Protein AF-A0A245ZJE8-F1 (afdb_monomer_lite)

Structure (mmCIF, N/CA/C/O backbone):
data_AF-A0A245ZJE8-F1
#
_entry.id   AF-A0A245ZJE8-F1
#
loop_
_atom_site.group_PDB
_atom_site.id
_atom_site.type_symbol
_atom_site.label_atom_id
_atom_site.label_alt_id
_atom_site.label_comp_id
_atom_site.label_asym_id
_atom_site.label_entity_id
_atom_site.label_seq_id
_atom_site.pdbx_PDB_ins_code
_atom_site.Cartn_x
_atom_site.Cartn_y
_atom_site.Cartn_z
_atom_site.occupancy
_atom_site.B_iso_or_equiv
_atom_site.auth_seq_id
_atom_site.auth_comp_id
_atom_site.auth_asym_id
_atom_site.auth_atom_id
_atom_site.pdbx_PDB_model_num
ATOM 1 N N . MET A 1 1 ? 2.100 -0.373 14.073 1.00 80.75 1 MET A N 1
ATOM 2 C CA . MET A 1 1 ? 2.175 0.826 13.210 1.00 80.75 1 MET A CA 1
ATOM 3 C C . MET A 1 1 ? 0.940 1.628 13.507 1.00 80.75 1 MET A C 1
ATOM 5 O O . MET A 1 1 ? -0.120 1.016 13.601 1.00 80.75 1 MET A O 1
ATOM 9 N N . ASP A 1 2 ? 1.077 2.931 13.706 1.00 94.38 2 ASP A N 1
ATOM 10 C CA . ASP A 1 2 ? -0.098 3.786 13.804 1.00 94.38 2 ASP A CA 1
ATOM 11 C C . ASP A 1 2 ? -0.781 3.932 12.435 1.00 94.38 2 ASP A C 1
ATOM 13 O O . ASP A 1 2 ? -0.311 3.434 11.403 1.00 94.38 2 ASP A O 1
ATOM 17 N N . LEU A 1 3 ? -1.932 4.594 12.449 1.00 94.62 3 LEU A N 1
ATOM 18 C CA . LEU A 1 3 ? -2.743 4.789 11.261 1.00 94.62 3 LEU A CA 1
ATOM 19 C C . LEU A 1 3 ? -2.047 5.683 10.217 1.00 94.62 3 LEU A C 1
ATOM 21 O O . LEU A 1 3 ? -2.198 5.441 9.020 1.00 94.62 3 LEU A O 1
ATOM 25 N N . ASN A 1 4 ? -1.241 6.658 10.647 1.00 96.62 4 ASN A N 1
ATOM 26 C CA . ASN A 1 4 ? -0.535 7.575 9.750 1.00 96.62 4 ASN A CA 1
ATOM 27 C C . ASN A 1 4 ? 0.547 6.845 8.953 1.00 96.62 4 ASN A C 1
ATOM 29 O O . ASN A 1 4 ? 0.616 6.975 7.732 1.00 96.62 4 ASN A O 1
ATOM 33 N N . GLU A 1 5 ? 1.344 6.018 9.621 1.00 97.69 5 GLU A N 1
ATOM 34 C CA . GLU A 1 5 ? 2.378 5.209 8.982 1.00 97.69 5 GLU A CA 1
ATOM 35 C C . GLU A 1 5 ? 1.763 4.171 8.024 1.00 97.69 5 GLU A C 1
ATOM 37 O O . GLU A 1 5 ? 2.300 3.918 6.942 1.00 97.69 5 GLU A O 1
ATOM 42 N N . LEU A 1 6 ? 0.602 3.596 8.366 1.00 98.00 6 LEU A N 1
ATOM 43 C CA . LEU A 1 6 ? -0.127 2.709 7.452 1.00 98.00 6 LEU A CA 1
ATOM 44 C C . LEU A 1 6 ? -0.575 3.438 6.176 1.00 98.00 6 LEU A C 1
ATOM 46 O O . LEU A 1 6 ? -0.385 2.903 5.079 1.00 98.00 6 LEU A O 1
ATOM 50 N N . PHE A 1 7 ? -1.122 4.651 6.297 1.00 98.06 7 PHE A N 1
ATOM 51 C CA . PHE A 1 7 ? -1.493 5.474 5.141 1.00 98.06 7 PHE A CA 1
ATOM 52 C C . PHE A 1 7 ? -0.280 5.862 4.296 1.00 98.06 7 PHE A C 1
ATOM 54 O O . PHE A 1 7 ? -0.315 5.712 3.072 1.00 98.06 7 PHE A O 1
ATOM 61 N N . PHE A 1 8 ? 0.811 6.283 4.938 1.00 98.44 8 PHE A N 1
ATOM 62 C CA . PHE A 1 8 ? 2.049 6.632 4.250 1.00 98.44 8 PHE A CA 1
ATOM 63 C C . PHE A 1 8 ? 2.564 5.459 3.404 1.00 98.44 8 PHE A C 1
ATOM 65 O O . PHE A 1 8 ? 2.792 5.601 2.198 1.00 98.44 8 PHE A O 1
ATOM 72 N N . ARG A 1 9 ? 2.666 4.257 3.985 1.00 98.19 9 ARG A N 1
ATOM 73 C CA . ARG A 1 9 ? 3.133 3.072 3.246 1.00 98.19 9 ARG A CA 1
ATOM 74 C C . ARG A 1 9 ? 2.173 2.606 2.161 1.00 98.19 9 ARG A C 1
ATOM 76 O O . ARG A 1 9 ? 2.635 2.127 1.118 1.00 98.19 9 ARG A O 1
ATOM 83 N N . HIS A 1 10 ? 0.868 2.745 2.379 1.00 98.44 10 HIS A N 1
ATOM 84 C CA . HIS A 1 10 ? -0.134 2.472 1.355 1.00 98.44 10 HIS A CA 1
ATOM 85 C C . HIS A 1 10 ? 0.086 3.369 0.129 1.00 98.44 10 HIS A C 1
ATOM 87 O O . HIS A 1 10 ? 0.245 2.857 -0.982 1.00 98.44 10 HIS A O 1
ATOM 93 N N . GLN A 1 11 ? 0.207 4.684 0.335 1.00 98.50 11 GLN A N 1
ATOM 94 C CA . GLN A 1 11 ? 0.432 5.647 -0.743 1.00 98.50 11 GLN A CA 1
ATOM 95 C C . GLN A 1 11 ? 1.752 5.389 -1.480 1.00 98.50 11 GLN A C 1
ATOM 97 O O . GLN A 1 11 ? 1.769 5.342 -2.710 1.00 98.50 11 GLN A O 1
ATOM 102 N N . ILE A 1 12 ? 2.850 5.153 -0.755 1.00 98.44 12 ILE A N 1
ATOM 103 C CA . ILE A 1 12 ? 4.144 4.822 -1.375 1.00 98.44 12 ILE A CA 1
ATOM 104 C C . ILE A 1 12 ? 4.042 3.555 -2.233 1.00 98.44 12 ILE A C 1
ATOM 106 O O . ILE A 1 12 ? 4.606 3.503 -3.326 1.00 98.44 12 ILE A O 1
ATOM 110 N N . SER A 1 13 ? 3.310 2.540 -1.772 1.00 98.00 13 SER A N 1
ATOM 111 C CA . SER A 1 13 ? 3.128 1.296 -2.530 1.00 98.00 13 SER A CA 1
ATOM 112 C C . SER A 1 13 ? 2.325 1.522 -3.814 1.00 98.00 13 SER A C 1
ATOM 114 O O . SER A 1 13 ? 2.691 0.977 -4.852 1.00 98.00 13 SER A O 1
ATOM 116 N N . LEU A 1 14 ? 1.302 2.384 -3.789 1.00 98.56 14 LEU A N 1
ATOM 117 C CA . LEU A 1 14 ? 0.561 2.777 -4.994 1.00 98.56 14 LEU A CA 1
ATOM 118 C C . LEU A 1 14 ? 1.432 3.545 -5.994 1.00 98.56 14 LEU A C 1
ATOM 120 O O . LEU A 1 14 ? 1.413 3.231 -7.183 1.00 98.56 14 LEU A O 1
ATOM 124 N N . VAL A 1 15 ? 2.234 4.504 -5.522 1.00 98.50 15 VAL A N 1
ATOM 125 C CA . VAL A 1 15 ? 3.164 5.265 -6.377 1.00 98.50 15 VAL A CA 1
ATOM 126 C C . VAL A 1 15 ? 4.206 4.339 -7.009 1.00 98.50 15 VAL A C 1
ATOM 128 O O . VAL A 1 15 ? 4.503 4.438 -8.196 1.00 98.50 15 VAL A O 1
ATOM 131 N N . ARG A 1 16 ? 4.738 3.378 -6.250 1.00 98.06 16 ARG A N 1
ATOM 132 C CA . ARG A 1 16 ? 5.665 2.377 -6.798 1.00 98.06 16 ARG A CA 1
ATOM 133 C C . ARG A 1 16 ? 4.981 1.455 -7.804 1.00 98.06 16 ARG A C 1
ATOM 135 O O . ARG A 1 16 ? 5.581 1.116 -8.817 1.00 98.06 16 ARG A O 1
ATOM 142 N N . ALA A 1 17 ? 3.725 1.085 -7.567 1.00 98.06 17 ALA A N 1
ATOM 143 C CA . ALA A 1 17 ?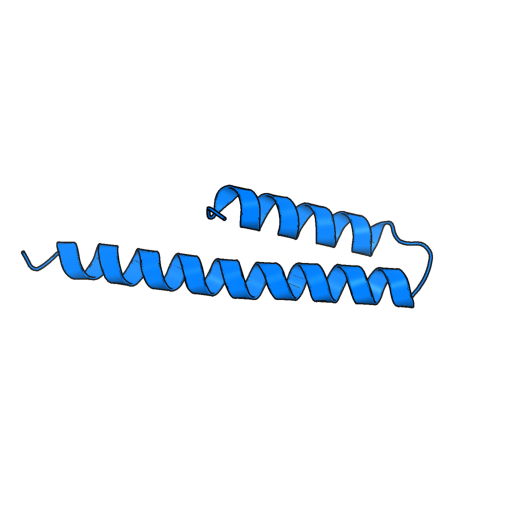 2.947 0.294 -8.513 1.00 98.06 17 ALA A CA 1
ATOM 144 C C . ALA A 1 17 ? 2.653 1.035 -9.825 1.00 98.06 17 ALA A C 1
ATOM 146 O O . ALA A 1 17 ? 2.541 0.382 -10.859 1.00 98.06 17 ALA A O 1
ATOM 147 N N . SER A 1 18 ? 2.508 2.363 -9.814 1.00 97.38 18 SER A N 1
ATOM 148 C CA . SER A 1 18 ? 2.328 3.139 -11.048 1.00 97.38 18 SER A CA 1
ATOM 149 C C . SER A 1 18 ? 3.649 3.389 -11.778 1.00 97.38 18 SER A C 1
ATOM 151 O O . SER A 1 18 ? 3.666 3.391 -13.005 1.00 97.38 18 SER A O 1
ATOM 153 N N . ALA A 1 19 ? 4.752 3.541 -11.040 1.00 97.94 19 ALA A N 1
ATOM 154 C CA . ALA A 1 19 ? 6.076 3.811 -11.600 1.00 97.94 19 ALA A CA 1
ATOM 155 C C . ALA A 1 19 ? 6.862 2.552 -12.024 1.00 97.94 19 ALA A C 1
ATOM 157 O O . ALA A 1 19 ? 7.867 2.663 -12.724 1.00 97.94 19 ALA A O 1
ATOM 158 N N . ALA A 1 20 ? 6.456 1.352 -11.597 1.00 97.56 20 ALA A N 1
ATOM 159 C CA . ALA A 1 20 ? 7.201 0.130 -11.887 1.00 97.56 20 ALA A CA 1
ATOM 160 C C . ALA A 1 20 ? 7.152 -0.257 -13.376 1.00 97.56 20 ALA A C 1
ATOM 162 O O . ALA A 1 20 ? 6.083 -0.347 -13.987 1.00 97.56 20 ALA A O 1
ATOM 163 N N . ALA A 1 21 ? 8.325 -0.563 -13.939 1.00 95.50 21 ALA A N 1
ATOM 164 C CA . ALA A 1 21 ? 8.488 -0.919 -15.349 1.00 95.50 21 ALA A CA 1
ATOM 165 C C . ALA A 1 21 ? 7.916 -2.310 -15.697 1.00 95.50 21 ALA A C 1
ATOM 167 O O . ALA A 1 21 ? 7.300 -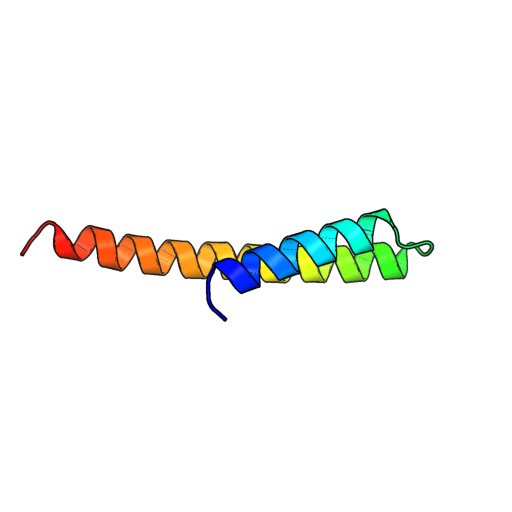2.476 -16.750 1.00 95.50 21 ALA A O 1
ATOM 168 N N . GLY A 1 22 ? 8.059 -3.293 -14.800 1.00 97.38 22 GLY A N 1
ATOM 169 C CA . GLY A 1 22 ? 7.627 -4.683 -15.014 1.00 97.38 22 GLY A CA 1
ATOM 170 C C . GLY A 1 22 ? 6.222 -4.989 -14.491 1.00 97.38 22 GLY A C 1
ATOM 171 O O . GLY A 1 22 ? 5.797 -4.427 -13.480 1.00 97.38 22 GLY A O 1
ATOM 172 N N . VAL A 1 23 ? 5.504 -5.903 -15.153 1.00 97.31 23 VAL A N 1
ATOM 173 C CA . VAL A 1 23 ? 4.142 -6.318 -14.757 1.00 97.31 23 VAL A CA 1
ATOM 174 C C . VAL A 1 23 ? 4.153 -6.958 -13.367 1.00 97.31 23 VAL A C 1
ATOM 176 O O . VAL A 1 23 ? 3.308 -6.638 -12.533 1.00 97.31 23 VAL A O 1
ATOM 179 N N . GLU A 1 24 ? 5.150 -7.789 -13.092 1.00 97.81 24 GLU A N 1
ATOM 180 C CA . GLU A 1 24 ? 5.351 -8.498 -11.831 1.00 97.81 24 GLU A CA 1
ATOM 181 C C . GLU A 1 24 ? 5.617 -7.516 -10.688 1.00 97.81 24 GLU A C 1
ATOM 183 O O . GLU A 1 24 ? 5.011 -7.611 -9.623 1.00 97.81 24 GLU A O 1
ATOM 188 N N . ALA A 1 25 ? 6.470 -6.516 -10.928 1.00 97.50 25 ALA A N 1
ATOM 189 C CA . ALA A 1 25 ? 6.761 -5.469 -9.952 1.00 97.50 25 ALA A CA 1
ATOM 190 C C . ALA A 1 25 ? 5.521 -4.603 -9.671 1.00 97.50 25 ALA A C 1
ATOM 192 O O . ALA A 1 25 ? 5.218 -4.312 -8.511 1.00 97.50 25 ALA A O 1
ATOM 193 N N . ARG A 1 26 ? 4.750 -4.247 -10.712 1.00 98.19 26 ARG A N 1
ATOM 194 C CA . ARG A 1 26 ? 3.458 -3.559 -10.547 1.00 98.19 26 ARG A CA 1
ATOM 195 C C . ARG A 1 26 ? 2.499 -4.385 -9.695 1.00 98.19 26 ARG A C 1
ATOM 197 O O . ARG A 1 26 ? 1.883 -3.839 -8.781 1.00 98.19 26 ARG A O 1
ATOM 204 N N . TYR A 1 27 ? 2.385 -5.682 -9.973 1.00 98.25 27 TYR A N 1
ATOM 205 C CA . TYR A 1 27 ? 1.522 -6.591 -9.223 1.00 98.25 27 TYR A CA 1
ATOM 206 C C . TYR A 1 27 ? 1.949 -6.697 -7.753 1.00 98.25 27 TYR A C 1
ATOM 208 O O . TYR A 1 27 ? 1.131 -6.475 -6.863 1.00 98.25 27 TYR A O 1
ATOM 216 N N . ALA A 1 28 ? 3.238 -6.918 -7.483 1.00 98.12 28 ALA A N 1
ATOM 217 C CA . ALA A 1 28 ? 3.764 -7.009 -6.122 1.00 98.12 28 ALA A CA 1
ATOM 218 C C . ALA A 1 28 ? 3.507 -5.729 -5.304 1.00 98.12 28 ALA A C 1
ATOM 220 O O . ALA A 1 28 ? 3.074 -5.794 -4.152 1.00 98.12 28 ALA A O 1
ATOM 221 N N . HIS A 1 29 ? 3.722 -4.549 -5.893 1.00 98.12 29 HIS A N 1
ATOM 222 C CA . HIS A 1 29 ? 3.444 -3.280 -5.216 1.00 98.12 29 HIS A CA 1
ATOM 223 C C . HIS A 1 29 ? 1.947 -3.044 -4.973 1.00 98.12 29 HIS A C 1
ATOM 225 O O . HIS A 1 29 ? 1.584 -2.504 -3.925 1.00 98.12 29 HIS A O 1
ATOM 231 N N . ARG A 1 30 ? 1.070 -3.490 -5.884 1.00 98.25 30 ARG A N 1
ATOM 232 C CA . ARG A 1 30 ? -0.386 -3.458 -5.666 1.00 98.25 30 ARG A CA 1
ATOM 233 C C . ARG A 1 30 ? -0.806 -4.370 -4.522 1.00 98.25 30 ARG A C 1
ATOM 235 O O . ARG A 1 30 ? -1.561 -3.932 -3.661 1.00 98.25 30 ARG A O 1
ATOM 242 N N . GLU A 1 31 ? -0.270 -5.583 -4.453 1.00 98.44 31 GLU A N 1
ATOM 243 C CA . GLU A 1 31 ? -0.587 -6.506 -3.359 1.00 98.44 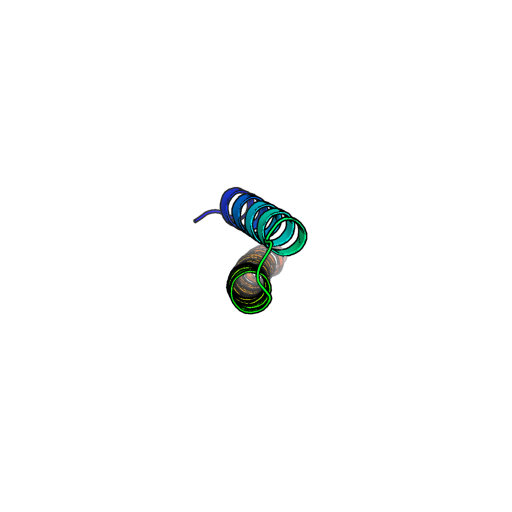31 GLU A CA 1
ATOM 244 C C . GLU A 1 31 ? -0.105 -5.987 -1.998 1.00 98.44 31 GLU A C 1
ATOM 246 O O . GLU A 1 31 ? -0.814 -6.114 -0.995 1.00 98.44 31 GLU A O 1
ATOM 251 N N . LEU A 1 32 ? 1.038 -5.296 -1.958 1.00 98.19 32 LEU A N 1
ATOM 252 C CA . LEU A 1 32 ? 1.464 -4.568 -0.760 1.00 98.19 32 LEU A CA 1
ATOM 253 C C . LEU A 1 32 ? 0.482 -3.448 -0.388 1.00 98.19 32 LEU A C 1
ATOM 255 O O . LEU A 1 32 ? 0.083 -3.353 0.775 1.00 98.19 32 LEU A O 1
ATOM 259 N N . ALA A 1 33 ? 0.052 -2.631 -1.355 1.00 98.50 33 ALA A N 1
ATOM 260 C CA . ALA A 1 33 ? -0.942 -1.583 -1.120 1.00 98.50 33 ALA A CA 1
ATOM 261 C C . ALA A 1 33 ? -2.263 -2.161 -0.577 1.00 98.50 33 ALA A C 1
ATOM 263 O O . ALA A 1 33 ? -2.800 -1.630 0.399 1.00 98.50 33 ALA A O 1
ATOM 264 N N . ASN A 1 34 ? -2.728 -3.283 -1.135 1.00 98.44 34 ASN A N 1
ATOM 265 C CA . ASN A 1 34 ? -3.908 -4.021 -0.675 1.00 98.44 34 ASN A CA 1
ATOM 266 C C . ASN A 1 34 ? -3.735 -4.528 0.766 1.00 98.44 34 ASN A C 1
ATOM 268 O O . ASN A 1 34 ? -4.646 -4.419 1.589 1.00 98.44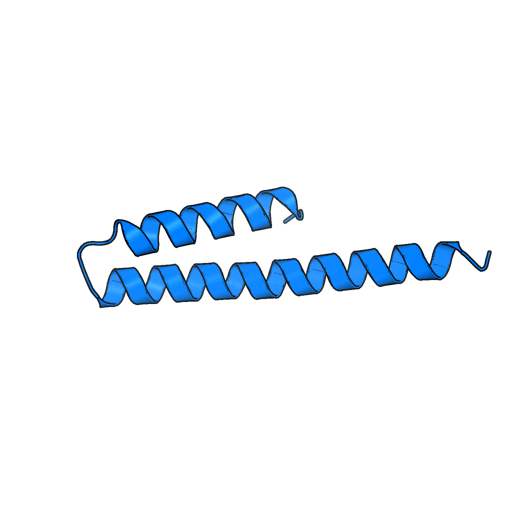 34 ASN A O 1
ATOM 272 N N . GLY A 1 35 ? -2.547 -5.036 1.108 1.00 98.38 35 GLY A N 1
ATOM 273 C CA . GLY A 1 35 ? -2.201 -5.432 2.473 1.00 98.38 35 GLY A CA 1
ATOM 274 C C . GLY A 1 35 ? -2.301 -4.277 3.474 1.00 98.38 35 GLY A C 1
ATOM 275 O O . GLY A 1 35 ? -2.889 -4.444 4.546 1.00 98.38 35 GLY A O 1
ATOM 276 N N . TYR A 1 36 ? -1.789 -3.096 3.117 1.00 98.38 36 TYR A N 1
ATOM 277 C CA . TYR A 1 36 ? -1.927 -1.904 3.957 1.00 98.38 36 TYR A CA 1
ATOM 278 C C . TYR A 1 36 ? -3.381 -1.432 4.063 1.00 98.38 36 TYR A C 1
ATOM 280 O O . TYR A 1 36 ? -3.820 -1.116 5.166 1.00 98.38 36 TYR A O 1
ATOM 288 N N . ALA A 1 37 ? -4.155 -1.468 2.974 1.00 98.31 37 ALA A N 1
ATOM 289 C CA . ALA A 1 37 ? -5.574 -1.105 2.988 1.00 98.31 37 ALA A CA 1
ATOM 290 C C . ALA A 1 37 ? -6.386 -1.972 3.968 1.00 98.31 37 ALA A C 1
ATOM 292 O O . ALA A 1 37 ? -7.176 -1.449 4.755 1.00 98.31 37 ALA A O 1
ATOM 293 N N . ARG A 1 38 ? -6.130 -3.289 4.002 1.00 98.31 38 ARG A N 1
ATOM 294 C CA . ARG A 1 38 ? -6.755 -4.197 4.984 1.00 98.31 38 ARG A CA 1
ATOM 295 C C . ARG A 1 38 ? -6.408 -3.819 6.426 1.00 98.31 38 ARG A C 1
ATOM 297 O O . ARG A 1 38 ? -7.290 -3.791 7.279 1.00 98.31 38 ARG A O 1
ATOM 304 N N . ARG A 1 39 ? -5.143 -3.489 6.699 1.00 97.31 39 ARG A N 1
ATOM 305 C CA . ARG A 1 39 ? -4.696 -3.063 8.037 1.00 97.31 39 ARG A CA 1
ATOM 306 C C . ARG A 1 39 ? -5.296 -1.722 8.460 1.00 97.31 39 ARG A C 1
ATOM 308 O O . ARG A 1 39 ? -5.653 -1.569 9.623 1.00 97.31 39 ARG A O 1
ATOM 315 N N . ILE A 1 40 ? -5.440 -0.777 7.530 1.00 97.56 40 ILE A N 1
ATOM 316 C CA . ILE A 1 40 ? -6.124 0.505 7.763 1.00 97.56 40 ILE A CA 1
ATOM 317 C C . ILE A 1 40 ? -7.575 0.252 8.176 1.00 97.56 40 ILE A C 1
ATOM 319 O O . ILE A 1 40 ? -8.015 0.774 9.197 1.00 97.56 40 ILE A O 1
ATOM 323 N N . ALA A 1 41 ? -8.296 -0.589 7.430 1.00 96.44 41 ALA A N 1
ATOM 324 C CA . ALA A 1 41 ? -9.684 -0.923 7.741 1.00 96.44 41 ALA A CA 1
ATOM 325 C C . ALA A 1 41 ? -9.825 -1.561 9.135 1.00 96.44 41 ALA A C 1
ATOM 327 O O . ALA A 1 41 ? -10.704 -1.172 9.901 1.00 96.44 41 ALA A O 1
ATOM 328 N N . GLN A 1 42 ? -8.924 -2.482 9.493 1.00 94.94 42 GLN A N 1
ATOM 329 C CA . GLN A 1 42 ? -8.884 -3.100 10.824 1.00 94.94 42 GLN A CA 1
ATOM 330 C C . GLN A 1 42 ? -8.622 -2.074 11.934 1.00 94.94 42 GLN A C 1
ATOM 332 O O . GLN A 1 42 ? -9.335 -2.055 12.935 1.00 94.94 42 GLN A O 1
ATOM 337 N N . ALA A 1 43 ? -7.639 -1.189 11.748 1.00 93.00 43 ALA A N 1
ATOM 338 C CA . ALA A 1 43 ? -7.318 -0.152 12.724 1.00 93.00 43 ALA A CA 1
ATOM 339 C C . ALA A 1 43 ? -8.495 0.816 12.928 1.00 93.00 43 ALA A C 1
ATOM 341 O O . ALA A 1 43 ? -8.850 1.130 14.060 1.00 93.00 43 ALA A O 1
ATOM 342 N N . GLN A 1 44 ? -9.152 1.230 11.842 1.00 93.56 44 GLN A N 1
ATOM 343 C 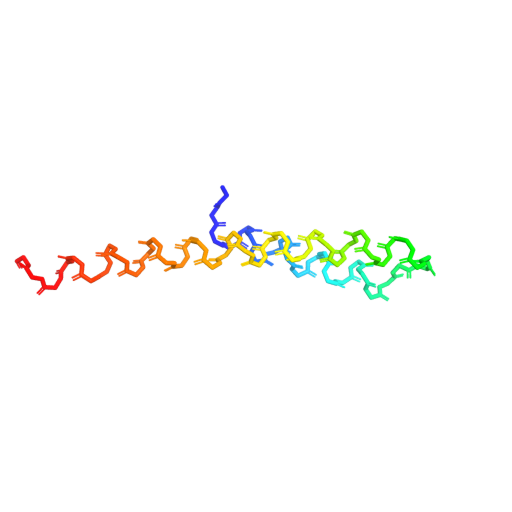CA . GLN A 1 44 ? -10.326 2.099 11.908 1.00 93.56 44 GLN A CA 1
ATOM 344 C C . GLN A 1 44 ? -11.545 1.415 12.537 1.00 93.56 44 GLN A C 1
ATOM 346 O O . GLN A 1 44 ? -12.346 2.092 13.180 1.00 93.56 44 GLN A O 1
ATOM 351 N N . ALA A 1 45 ? -11.721 0.105 12.345 1.00 91.06 45 ALA A N 1
ATOM 352 C CA . ALA A 1 45 ? -12.783 -0.650 13.007 1.00 91.06 45 ALA A CA 1
ATOM 353 C C . ALA A 1 45 ? -12.579 -0.654 14.530 1.00 91.06 45 ALA A C 1
ATOM 355 O O . ALA A 1 45 ? -13.482 -0.252 15.258 1.00 91.06 45 ALA A O 1
ATOM 356 N N . GLY A 1 46 ? -11.362 -0.959 14.996 1.00 82.94 46 GLY A N 1
ATOM 357 C CA . GLY A 1 46 ? -11.031 -0.903 16.424 1.00 82.94 46 GLY A CA 1
ATOM 358 C C . GLY A 1 46 ? -11.179 0.501 17.026 1.00 82.94 46 GLY A C 1
ATOM 359 O O . GLY A 1 46 ? -11.697 0.651 18.128 1.00 82.94 46 GLY A O 1
ATOM 360 N N . THR A 1 47 ? -10.811 1.560 16.293 1.00 79.69 47 THR A N 1
ATOM 361 C CA . THR A 1 47 ? -11.058 2.942 16.748 1.00 79.69 47 THR A CA 1
ATOM 362 C C . THR A 1 47 ? -12.553 3.242 16.906 1.00 79.69 47 THR A C 1
ATOM 364 O O . THR A 1 47 ? -12.941 3.921 17.857 1.00 79.69 47 THR A O 1
ATOM 367 N N . ARG A 1 48 ? -13.405 2.744 15.999 1.00 74.25 48 ARG A N 1
ATOM 368 C CA . ARG A 1 48 ? -14.860 2.960 16.068 1.00 74.25 48 ARG A CA 1
ATOM 369 C C . ARG A 1 48 ? -15.504 2.237 17.249 1.00 74.25 48 ARG A C 1
ATOM 371 O O . ARG A 1 48 ? -16.398 2.807 17.864 1.00 74.25 48 ARG A O 1
ATOM 378 N N . GLU A 1 49 ? -15.046 1.035 17.584 1.00 71.12 49 GLU A N 1
ATOM 379 C CA . GLU A 1 49 ? -15.541 0.287 18.750 1.00 71.12 49 GLU A CA 1
ATOM 380 C C . GLU A 1 49 ? -15.253 1.028 20.062 1.00 71.12 49 GLU A C 1
ATOM 382 O O . GLU A 1 49 ? -16.144 1.177 20.897 1.00 71.12 49 GLU A O 1
ATOM 387 N N . ILE A 1 50 ? -14.048 1.590 20.208 1.00 68.88 50 ILE A N 1
ATOM 388 C CA . ILE A 1 50 ? -13.680 2.395 21.384 1.00 68.88 50 ILE A CA 1
ATOM 389 C C . ILE A 1 50 ? -14.523 3.680 21.452 1.00 68.88 50 ILE A C 1
ATOM 391 O O . ILE A 1 50 ? -15.011 4.046 22.520 1.00 68.88 50 ILE A O 1
ATOM 395 N N . ALA A 1 51 ? -14.736 4.350 20.316 1.00 69.69 51 ALA A N 1
ATOM 396 C CA . ALA A 1 51 ? -15.550 5.564 20.258 1.00 69.69 51 ALA A CA 1
ATOM 397 C C . ALA A 1 51 ? -17.039 5.304 20.567 1.00 69.69 51 ALA A C 1
ATOM 399 O O . ALA A 1 51 ? -17.684 6.145 21.186 1.00 69.69 51 ALA A O 1
ATOM 400 N N . GLY A 1 52 ? -17.581 4.147 20.170 1.00 61.03 52 GLY A N 1
ATOM 401 C CA . GLY A 1 52 ? -18.963 3.753 20.467 1.00 61.03 52 GLY A CA 1
ATOM 402 C C . GLY A 1 52 ? -19.186 3.331 21.923 1.00 61.03 52 GLY A C 1
ATOM 403 O O . GLY A 1 52 ? -20.245 3.608 22.483 1.00 61.03 52 GLY A O 1
ATOM 404 N N . ALA A 1 53 ? -18.185 2.717 22.561 1.00 61.62 53 ALA A N 1
ATOM 405 C CA . ALA A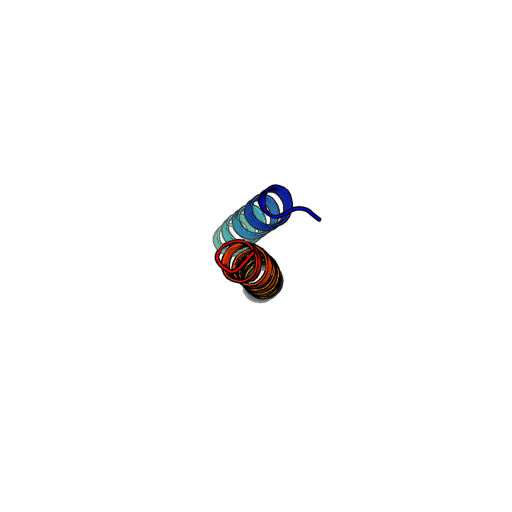 1 53 ? -18.258 2.307 23.965 1.00 61.62 53 ALA A CA 1
ATOM 406 C C . ALA A 1 53 ? -18.230 3.493 24.951 1.00 61.62 53 ALA A C 1
ATOM 408 O O . ALA A 1 53 ? -18.785 3.398 26.041 1.00 61.62 53 ALA A O 1
ATOM 409 N N . GLY A 1 54 ? -17.628 4.624 24.566 1.00 57.16 54 GLY A N 1
ATOM 410 C CA . GLY A 1 54 ? -17.534 5.826 25.404 1.00 57.16 54 GLY A CA 1
ATOM 411 C C . GLY A 1 54 ? -18.795 6.698 25.467 1.00 57.16 54 GLY A C 1
ATOM 412 O O . GLY A 1 54 ? -18.794 7.683 26.195 1.00 57.16 54 GLY A O 1
ATOM 413 N N . ILE A 1 55 ? -19.855 6.377 24.715 1.00 58.41 55 ILE A N 1
ATOM 414 C CA . ILE A 1 55 ? -21.102 7.173 24.671 1.00 58.41 55 ILE A CA 1
ATOM 415 C C . ILE A 1 55 ? -22.155 6.653 25.676 1.00 58.41 55 ILE A C 1
ATOM 417 O O . ILE A 1 55 ? -23.157 7.317 25.925 1.00 58.41 55 ILE A O 1
ATOM 421 N N . TYR A 1 56 ? -21.911 5.501 26.307 1.00 53.34 56 TYR A N 1
ATOM 422 C CA . TYR A 1 56 ? -22.819 4.870 27.277 1.00 53.34 56 TYR A CA 1
ATOM 423 C C . TYR A 1 56 ? -22.232 4.759 28.699 1.00 53.34 56 TYR A C 1
ATOM 425 O O . TYR A 1 56 ? -22.630 3.862 29.442 1.00 53.34 56 TYR A O 1
ATOM 433 N N . ALA A 1 57 ? -21.288 5.628 29.074 1.00 50.00 57 ALA A N 1
ATOM 434 C CA . ALA A 1 57 ? -20.701 5.673 30.418 1.00 50.00 57 ALA A CA 1
ATOM 435 C C . ALA A 1 57 ? -21.106 6.942 31.175 1.00 50.00 57 ALA A C 1
ATOM 437 O O . ALA A 1 57 ? -21.099 8.024 30.546 1.00 50.00 57 ALA A O 1
#

pLDDT: mean 90.38, std 13.8, range [50.0, 98.56]

Foldseek 3Di:
DDLVVLVVLLVVLCVQLVVDPDPVSVVVSVVSNVVSVVVNVVNVVVVVVVVVVVVPD

Sequence (57 aa):
MDLNELFFRHQISLVRASAAAGVEARYAHRELANGYARRIAQAQAGTREIAGAGIYA

Radius of gyration: 15.24 Å; chains: 1; bounding box: 31×16×46 Å

Organism: NCBI:txid370959

Secondary structure (DSSP, 8-state):
--HHHHHHHHHHHHHHHHH-SSHHHHHHHHHHHHHHHHHHHHHHHHHHHHHHHTT--